Protein AF-A0A925Y4Y4-F1 (afdb_monomer_lite)

Radius of gyration: 13.87 Å; chains: 1; bounding box: 34×25×31 Å

Sequence (85 aa):
EGDKTKLLVVEVTPRFRQLMKDKGLDWSNRGLRDSFLGRWVIVRGWVFYDAMHDDESASSGGSRIWRGSPWEIHPVTHIEITVRP

Foldseek 3Di:
DDDQLAAAAADADPVLCVVVVVVVQHPDPVSCCVP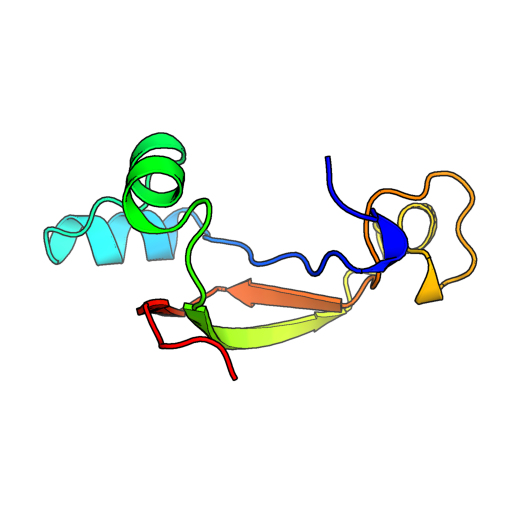PPPFDKDWDADKDAQPVCLLQAPVNVHDNDRHNHSIHGPHINDIDTDHDD

Structure (mmCIF, N/CA/C/O backbone):
data_AF-A0A925Y4Y4-F1
#
_entry.id   AF-A0A925Y4Y4-F1
#
loop_
_atom_site.group_PDB
_atom_site.id
_atom_site.type_symbol
_atom_site.label_atom_id
_atom_site.label_alt_id
_atom_site.label_comp_id
_atom_site.label_asym_id
_atom_site.label_entity_id
_atom_site.label_seq_id
_atom_site.pdbx_PDB_ins_code
_atom_site.Cartn_x
_atom_site.Cartn_y
_atom_site.Cartn_z
_atom_site.occupancy
_atom_site.B_iso_or_equiv
_atom_site.auth_seq_id
_atom_site.auth_comp_id
_atom_site.auth_asym_id
_atom_site.auth_atom_id
_atom_site.pdbx_PDB_model_num
ATOM 1 N N . GLU A 1 1 ? 15.344 2.067 6.122 1.00 61.59 1 GLU A N 1
ATOM 2 C CA . GLU A 1 1 ? 14.205 1.665 5.265 1.00 61.59 1 GLU A CA 1
ATOM 3 C C . GLU A 1 1 ? 14.496 0.296 4.665 1.00 61.59 1 GLU A C 1
ATOM 5 O O . GLU A 1 1 ? 15.666 -0.064 4.594 1.00 61.59 1 GLU A O 1
ATOM 10 N N . GLY A 1 2 ? 13.466 -0.480 4.315 1.00 80.25 2 GLY A N 1
ATOM 11 C CA . GLY A 1 2 ? 13.638 -1.776 3.649 1.00 80.25 2 GLY A CA 1
ATOM 12 C C . GLY A 1 2 ? 14.086 -1.635 2.190 1.00 80.25 2 GLY A C 1
ATOM 13 O O . GLY A 1 2 ? 14.111 -0.535 1.643 1.00 80.25 2 GLY A O 1
ATOM 14 N N . ASP A 1 3 ? 14.430 -2.759 1.565 1.00 92.81 3 ASP A N 1
ATOM 15 C CA . ASP A 1 3 ? 14.765 -2.835 0.140 1.00 92.81 3 ASP A CA 1
ATOM 16 C C . ASP A 1 3 ? 13.578 -2.372 -0.726 1.00 92.81 3 ASP A C 1
ATOM 18 O O . ASP A 1 3 ? 12.548 -3.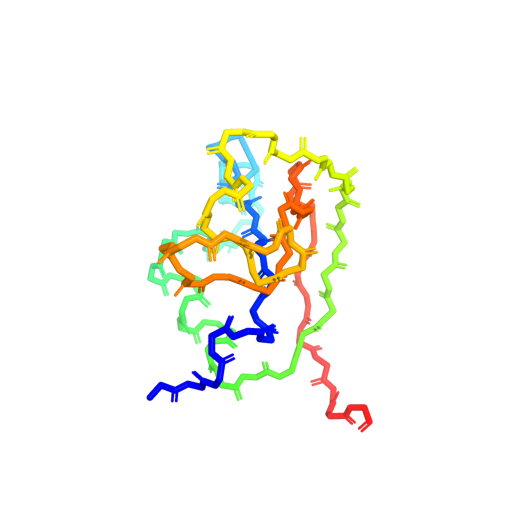046 -0.804 1.00 92.81 3 ASP A O 1
ATOM 22 N N . LYS A 1 4 ? 13.727 -1.205 -1.369 1.00 93.38 4 LYS A N 1
ATOM 23 C CA . LYS A 1 4 ? 12.676 -0.555 -2.171 1.00 93.38 4 LYS A CA 1
ATOM 24 C C . LYS A 1 4 ? 12.219 -1.407 -3.354 1.00 93.38 4 LYS A C 1
ATOM 26 O O . LYS A 1 4 ? 11.058 -1.334 -3.751 1.00 93.38 4 LYS A O 1
ATOM 31 N N . THR A 1 5 ? 13.095 -2.270 -3.865 1.00 95.62 5 THR A N 1
ATOM 32 C CA . THR A 1 5 ? 12.786 -3.178 -4.979 1.00 95.62 5 THR A CA 1
ATOM 33 C C . THR A 1 5 ? 11.803 -4.286 -4.592 1.00 95.62 5 THR A C 1
ATOM 35 O O . THR A 1 5 ? 11.298 -4.992 -5.459 1.00 95.62 5 THR A O 1
ATOM 38 N N . LYS A 1 6 ? 11.489 -4.426 -3.298 1.00 95.00 6 LYS A N 1
ATOM 39 C CA . LYS A 1 6 ? 10.550 -5.421 -2.760 1.00 95.00 6 LYS A CA 1
ATOM 40 C C . LYS A 1 6 ? 9.225 -4.819 -2.291 1.00 95.00 6 LYS A C 1
ATOM 42 O O . LYS A 1 6 ? 8.414 -5.529 -1.701 1.00 95.00 6 LYS A O 1
ATOM 47 N N . LEU A 1 7 ? 9.006 -3.521 -2.501 1.00 95.69 7 LEU A N 1
ATOM 48 C CA . LEU A 1 7 ? 7.788 -2.844 -2.057 1.00 95.69 7 LEU A CA 1
ATOM 49 C C . LEU A 1 7 ? 6.655 -3.017 -3.076 1.00 95.69 7 LEU A C 1
ATOM 51 O O . LEU A 1 7 ? 6.855 -2.824 -4.273 1.00 95.69 7 LEU A O 1
ATOM 55 N N . LEU A 1 8 ? 5.457 -3.328 -2.585 1.00 95.94 8 LEU A N 1
ATOM 56 C CA . LEU A 1 8 ? 4.211 -3.335 -3.353 1.00 95.94 8 LEU A CA 1
ATOM 57 C C . LEU A 1 8 ? 3.317 -2.199 -2.850 1.00 95.94 8 LEU A C 1
ATOM 59 O O . LEU A 1 8 ? 3.199 -2.003 -1.637 1.00 95.94 8 LEU A O 1
ATOM 63 N N . VAL A 1 9 ? 2.686 -1.464 -3.765 1.00 97.44 9 VAL A N 1
ATOM 64 C CA . VAL A 1 9 ? 1.751 -0.393 -3.407 1.00 97.44 9 VAL A CA 1
ATOM 65 C C . VAL A 1 9 ? 0.381 -0.989 -3.086 1.00 97.44 9 VAL A C 1
ATOM 67 O O . VAL A 1 9 ? -0.145 -1.835 -3.809 1.00 97.44 9 VAL A O 1
ATOM 70 N N . VAL A 1 10 ? -0.185 -0.544 -1.966 1.00 97.69 10 VAL A N 1
ATOM 71 C CA . VAL A 1 10 ? -1.532 -0.886 -1.509 1.00 97.69 10 VAL A CA 1
ATOM 72 C C . VAL A 1 10 ? -2.267 0.421 -1.262 1.00 97.69 10 VAL A C 1
ATOM 74 O O . VAL A 1 10 ? -1.943 1.144 -0.316 1.00 97.69 10 VAL A O 1
ATOM 77 N N . GLU A 1 11 ? -3.240 0.738 -2.109 1.00 97.25 11 GLU A N 1
ATOM 78 C CA . GLU A 1 11 ? -3.894 2.039 -2.093 1.00 97.25 11 GLU A CA 1
ATOM 79 C C . GLU A 1 11 ? -5.249 2.006 -1.380 1.00 97.25 11 GLU A C 1
ATOM 81 O O . GLU A 1 11 ? -6.195 1.296 -1.745 1.00 97.25 11 GLU A O 1
ATOM 86 N N . VAL A 1 12 ? -5.355 2.847 -0.350 1.00 97.38 12 VAL A N 1
ATOM 87 C CA . VAL A 1 12 ? -6.616 3.150 0.326 1.00 97.38 12 VAL A CA 1
ATOM 88 C C . VAL A 1 12 ? -7.228 4.388 -0.316 1.00 97.38 12 VAL A C 1
ATOM 90 O O . VAL A 1 12 ? -6.802 5.518 -0.058 1.00 97.38 12 VAL A O 1
ATOM 93 N N . THR A 1 13 ? -8.282 4.182 -1.099 1.00 96.62 13 THR A N 1
ATOM 94 C CA . THR A 1 13 ? -9.004 5.283 -1.745 1.00 96.62 13 THR A CA 1
ATOM 95 C C . THR A 1 13 ? -9.838 6.089 -0.743 1.00 96.62 13 THR A C 1
ATOM 97 O O . THR A 1 13 ? -10.260 5.553 0.291 1.00 96.62 13 THR A O 1
ATOM 100 N N . PRO A 1 14 ? -10.170 7.362 -1.043 1.00 97.25 14 PRO A N 1
ATOM 101 C CA . PRO A 1 14 ? -11.025 8.181 -0.180 1.00 97.25 14 PRO A CA 1
ATOM 102 C C . PRO A 1 14 ? -12.366 7.517 0.164 1.00 97.25 14 PRO A C 1
ATOM 104 O O . PRO A 1 14 ? -12.815 7.589 1.308 1.00 97.25 14 PRO A O 1
ATOM 107 N N . ARG A 1 15 ? -12.974 6.807 -0.798 1.00 97.12 15 ARG A N 1
ATOM 108 C CA . ARG A 1 15 ? -14.224 6.063 -0.589 1.00 97.12 15 ARG A CA 1
ATOM 109 C C . ARG A 1 15 ? -14.054 4.959 0.453 1.00 97.12 15 ARG A C 1
ATOM 111 O O . ARG A 1 15 ? -14.863 4.872 1.370 1.00 97.12 15 ARG A O 1
ATOM 118 N N . PHE A 1 16 ? -13.017 4.128 0.337 1.00 97.56 16 PHE A N 1
ATOM 119 C CA . PHE A 1 16 ? -12.788 3.046 1.299 1.00 97.56 16 PHE A CA 1
ATOM 120 C C . PHE A 1 16 ? -12.362 3.566 2.670 1.00 97.56 16 PHE A C 1
ATOM 122 O O . PHE A 1 16 ? -12.819 3.034 3.678 1.00 97.56 16 PHE A O 1
ATOM 129 N N . ARG A 1 17 ? -11.591 4.658 2.730 1.00 97.75 17 ARG A N 1
ATOM 130 C CA . ARG A 1 17 ? -11.304 5.347 3.996 1.00 97.75 17 ARG A CA 1
ATOM 131 C C . ARG A 1 17 ? -12.590 5.765 4.710 1.00 97.75 17 ARG A C 1
ATOM 133 O O . ARG A 1 17 ? -12.713 5.528 5.908 1.00 97.75 17 ARG A O 1
ATOM 140 N N . GLN A 1 18 ? -13.548 6.348 3.986 1.00 97.94 18 GLN A N 1
ATOM 141 C CA . GLN A 1 18 ? -14.833 6.741 4.564 1.00 97.94 18 GLN A CA 1
ATOM 142 C C . GLN A 1 18 ? -15.660 5.524 5.005 1.00 97.94 18 GLN A C 1
ATOM 144 O O . GLN A 1 18 ? -16.122 5.493 6.139 1.00 97.94 18 GLN A O 1
ATOM 149 N N . LEU A 1 19 ? -15.767 4.485 4.169 1.00 97.69 19 LEU A N 1
ATOM 150 C CA . LEU A 1 19 ? -16.498 3.259 4.519 1.00 97.69 19 LEU A CA 1
ATOM 151 C C . LEU A 1 19 ? -15.947 2.572 5.775 1.00 97.69 19 LEU A C 1
ATOM 153 O O . LEU A 1 19 ? -16.707 1.976 6.533 1.00 97.69 19 LEU A O 1
ATOM 157 N N . MET A 1 20 ? -14.633 2.620 5.993 1.00 97.44 20 MET A N 1
ATOM 158 C CA . MET A 1 20 ? -14.012 2.028 7.180 1.00 97.44 20 MET A CA 1
ATOM 159 C C . MET A 1 20 ? -14.193 2.906 8.411 1.00 97.44 20 MET A C 1
ATOM 161 O O . MET A 1 20 ? -14.489 2.378 9.482 1.00 97.44 20 MET A O 1
ATOM 165 N N . LYS A 1 21 ? -14.157 4.232 8.244 1.00 97.81 21 LYS A N 1
ATOM 166 C CA . LYS A 1 21 ? -14.537 5.174 9.300 1.00 97.81 21 LYS A CA 1
ATOM 167 C C . LYS A 1 21 ? -15.969 4.929 9.785 1.00 97.81 21 LYS A C 1
ATOM 169 O O . LYS A 1 21 ? -16.188 4.893 10.992 1.00 97.81 21 LYS A O 1
ATOM 174 N N . ASP A 1 22 ? -16.914 4.688 8.876 1.00 98.06 22 ASP A N 1
ATOM 175 C CA . ASP A 1 22 ? -18.314 4.383 9.221 1.00 98.06 22 ASP A CA 1
ATOM 176 C C . ASP A 1 22 ? -18.454 3.055 9.993 1.00 98.06 22 ASP A C 1
ATOM 178 O O . ASP A 1 22 ? -19.405 2.862 10.746 1.00 98.06 22 ASP A O 1
ATOM 182 N N . LYS A 1 23 ? -17.473 2.153 9.856 1.00 96.88 23 LYS A N 1
ATOM 183 C CA . LYS A 1 23 ? -17.347 0.907 10.632 1.00 96.88 23 LYS A CA 1
ATOM 184 C C . LYS A 1 23 ? -16.534 1.067 11.924 1.00 96.88 23 LYS A C 1
ATOM 186 O O . LYS A 1 23 ? -16.239 0.069 12.577 1.00 96.88 23 LYS A O 1
ATOM 191 N N . GLY A 1 24 ? -16.139 2.287 12.287 1.00 97.44 24 GLY A N 1
ATOM 192 C CA . GLY A 1 24 ? -15.324 2.564 13.473 1.00 97.44 24 GLY A CA 1
ATOM 193 C C . GLY A 1 24 ? -13.839 2.211 13.327 1.00 97.44 24 GLY A C 1
ATOM 194 O O . GLY A 1 24 ? -13.135 2.127 14.330 1.00 97.44 24 GLY A O 1
ATOM 195 N N . LEU A 1 25 ? -13.348 2.002 12.102 1.00 97.12 25 LEU A N 1
ATOM 196 C CA . LEU A 1 25 ? -11.948 1.691 11.812 1.00 97.12 25 LEU A CA 1
ATOM 197 C C . LEU A 1 25 ? -11.222 2.932 11.274 1.00 97.12 25 LEU A C 1
ATOM 199 O O . LEU A 1 25 ? -11.667 3.562 10.314 1.00 97.12 25 LEU A O 1
ATOM 203 N N . ASP A 1 26 ? -10.069 3.267 11.857 1.00 97.62 26 ASP A N 1
ATOM 204 C CA . ASP A 1 26 ? -9.265 4.411 11.415 1.00 97.62 26 ASP A CA 1
ATOM 205 C C . ASP A 1 26 ? -8.306 4.028 10.278 1.00 97.62 26 ASP A C 1
ATOM 207 O O . ASP A 1 26 ? -7.215 3.502 10.494 1.00 97.62 26 ASP A O 1
ATOM 211 N N . TRP A 1 27 ? -8.719 4.319 9.043 1.00 97.56 27 TRP A N 1
ATOM 212 C CA . TRP A 1 27 ? -7.890 4.186 7.835 1.00 97.56 27 TRP A CA 1
ATOM 213 C C . TRP A 1 27 ? -7.295 5.528 7.363 1.00 97.56 27 TRP A C 1
ATOM 215 O O . TRP A 1 27 ? -7.010 5.733 6.175 1.00 97.56 27 TRP A O 1
ATOM 225 N N . SER A 1 28 ? -7.114 6.490 8.273 1.00 96.50 28 SER A N 1
ATOM 226 C CA . SER A 1 28 ? -6.239 7.639 8.031 1.00 96.50 28 SER A CA 1
ATOM 227 C C . SER A 1 28 ? -4.776 7.193 7.910 1.00 96.50 28 SER A C 1
ATOM 229 O O . SER A 1 28 ? -4.403 6.106 8.346 1.00 96.50 28 SER A O 1
ATOM 231 N N . ASN A 1 29 ? -3.905 8.044 7.359 1.00 95.81 29 ASN A N 1
ATOM 232 C CA . ASN A 1 29 ? -2.471 7.728 7.268 1.00 95.81 29 ASN A CA 1
ATOM 233 C C . ASN A 1 29 ? -1.852 7.404 8.637 1.00 95.81 29 ASN A C 1
ATOM 235 O O . ASN A 1 29 ? -0.960 6.562 8.727 1.00 95.81 29 ASN A O 1
ATOM 239 N N . ARG A 1 30 ? -2.323 8.072 9.697 1.00 97.62 30 ARG A N 1
ATOM 240 C CA . ARG A 1 30 ? -1.889 7.803 11.067 1.00 97.62 30 ARG A CA 1
ATOM 241 C C . ARG A 1 30 ? -2.465 6.483 11.575 1.00 97.62 30 ARG A C 1
ATOM 243 O O . ARG A 1 30 ? -1.689 5.643 12.004 1.00 97.62 30 ARG A O 1
ATOM 250 N N . GLY A 1 31 ? -3.772 6.262 11.429 1.00 98.00 31 GLY A N 1
ATOM 251 C CA . GLY A 1 31 ? -4.430 5.023 11.850 1.00 98.00 31 GLY A CA 1
ATOM 252 C C . GLY A 1 31 ? -3.844 3.770 11.199 1.00 98.00 31 GLY A C 1
ATOM 253 O O . GLY A 1 31 ? -3.591 2.778 11.883 1.00 98.00 31 GLY A O 1
ATOM 254 N N . LEU A 1 32 ? -3.518 3.833 9.904 1.00 97.75 32 LEU A N 1
ATOM 255 C CA . LEU A 1 32 ? -2.845 2.743 9.189 1.00 97.75 32 LEU A CA 1
ATOM 256 C C . LEU A 1 32 ? -1.434 2.480 9.733 1.00 97.75 32 LEU A C 1
ATOM 258 O O . LEU A 1 32 ? -1.057 1.323 9.919 1.00 97.75 32 LEU A O 1
ATOM 262 N N . ARG A 1 33 ? -0.655 3.535 10.012 1.00 97.31 33 ARG A N 1
ATOM 263 C CA . ARG A 1 33 ? 0.679 3.395 10.618 1.00 97.31 33 ARG A CA 1
ATOM 264 C C . ARG A 1 33 ? 0.587 2.787 12.012 1.00 97.31 33 ARG A C 1
ATOM 266 O O . ARG A 1 33 ? 1.269 1.802 12.271 1.00 97.31 33 ARG A O 1
ATOM 273 N N . ASP A 1 34 ? -0.279 3.322 12.862 1.00 98.00 34 ASP A N 1
ATOM 274 C CA . ASP A 1 34 ? -0.443 2.870 14.245 1.00 98.00 34 ASP A CA 1
ATOM 275 C C . ASP A 1 34 ? -0.939 1.410 14.302 1.00 98.00 34 ASP A C 1
ATOM 277 O O . ASP A 1 34 ? -0.498 0.625 15.146 1.00 98.00 34 ASP A O 1
ATOM 281 N N . SER A 1 35 ? -1.810 1.016 13.366 1.00 96.81 35 SER A N 1
ATOM 282 C CA . SER A 1 35 ? -2.401 -0.328 13.323 1.00 96.81 35 SER A CA 1
ATOM 283 C C . SER A 1 35 ? -1.490 -1.387 12.700 1.00 96.81 35 SER A C 1
ATOM 285 O O . SER A 1 35 ? -1.483 -2.523 13.175 1.00 96.81 35 SER A O 1
ATOM 287 N N . PHE A 1 36 ? -0.741 -1.053 11.642 1.00 97.12 36 PHE A N 1
ATOM 288 C CA . PHE A 1 36 ? -0.113 -2.058 10.770 1.00 97.12 36 PHE A CA 1
ATOM 289 C C . PHE A 1 36 ? 1.404 -1.927 10.605 1.00 97.12 36 PHE A C 1
ATOM 291 O O . PHE A 1 36 ? 2.046 -2.899 10.202 1.00 97.12 36 PHE A O 1
ATOM 298 N N . LEU A 1 37 ? 2.015 -0.776 10.911 1.00 96.12 37 LEU A N 1
ATOM 299 C CA . LEU A 1 37 ? 3.458 -0.610 10.721 1.00 96.12 37 LEU A CA 1
ATOM 300 C C . LEU A 1 37 ? 4.238 -1.608 11.591 1.00 96.12 37 LEU A C 1
ATOM 302 O O . LEU A 1 37 ? 4.023 -1.713 12.796 1.00 96.12 37 LEU A O 1
ATOM 306 N N . GLY A 1 38 ? 5.156 -2.344 10.962 1.00 94.62 38 GLY A N 1
ATOM 307 C CA . GLY A 1 38 ? 5.971 -3.363 11.630 1.00 94.62 38 GLY A CA 1
ATOM 308 C C . GLY A 1 38 ? 5.254 -4.6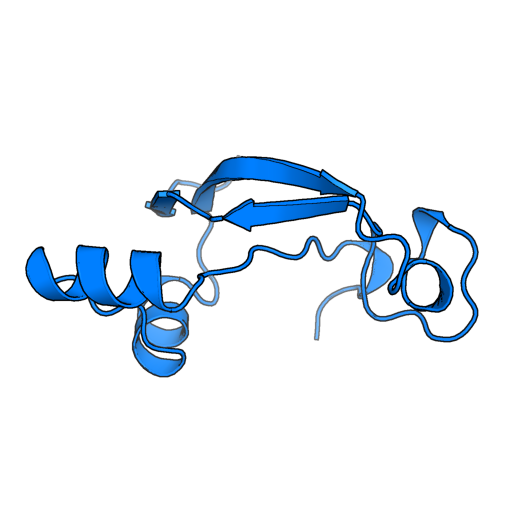93 11.892 1.00 94.62 38 GLY A C 1
ATOM 309 O O . GLY A 1 38 ? 5.839 -5.569 12.525 1.00 94.62 38 GLY A O 1
ATOM 310 N N . ARG A 1 39 ? 4.017 -4.871 11.409 1.00 96.06 39 ARG A N 1
ATOM 311 C CA . ARG A 1 39 ? 3.236 -6.108 11.553 1.00 96.06 39 ARG A CA 1
ATOM 312 C C . ARG A 1 39 ? 3.090 -6.814 10.209 1.00 96.06 39 ARG A C 1
ATOM 314 O O . ARG A 1 39 ? 3.089 -6.175 9.160 1.00 96.06 39 ARG A O 1
ATOM 321 N N . TRP A 1 40 ? 2.946 -8.136 10.246 1.00 97.50 40 TRP A N 1
ATOM 322 C CA . TRP A 1 40 ? 2.548 -8.901 9.066 1.00 97.50 40 TRP A CA 1
ATOM 323 C C . TRP A 1 40 ? 1.054 -8.726 8.838 1.00 97.50 40 TRP A C 1
ATOM 325 O O . TRP A 1 40 ? 0.278 -8.728 9.795 1.00 97.50 40 TRP A O 1
ATOM 335 N N . VAL A 1 41 ? 0.658 -8.557 7.579 1.00 97.25 41 VAL A N 1
ATOM 336 C CA . VAL A 1 41 ? -0.740 -8.341 7.208 1.00 97.25 41 VAL A CA 1
ATOM 337 C C . VAL A 1 41 ? -1.143 -9.195 6.015 1.00 97.25 41 VAL A C 1
ATOM 339 O O . VAL A 1 41 ? -0.327 -9.479 5.139 1.00 97.25 41 VAL A O 1
ATOM 342 N N . ILE A 1 42 ? -2.418 -9.567 5.975 1.00 97.44 42 ILE A N 1
ATOM 343 C CA . ILE A 1 42 ? -3.102 -10.036 4.774 1.00 97.44 42 ILE A CA 1
ATOM 344 C C . ILE A 1 42 ? -3.882 -8.855 4.210 1.00 97.44 42 ILE A C 1
ATOM 346 O O . ILE A 1 42 ? -4.571 -8.133 4.934 1.00 97.44 42 ILE A O 1
ATOM 350 N N . VAL A 1 43 ? -3.771 -8.665 2.900 1.00 97.88 43 VAL A N 1
ATOM 351 C CA . VAL A 1 43 ? -4.420 -7.583 2.165 1.00 97.88 43 VAL A CA 1
ATOM 352 C C . VAL A 1 43 ? -5.348 -8.189 1.119 1.00 97.88 43 VAL A C 1
ATOM 354 O O . VAL A 1 43 ? -4.952 -9.096 0.390 1.00 97.88 43 VAL A O 1
ATOM 357 N N . ARG A 1 44 ? -6.580 -7.680 1.020 1.00 98.31 44 ARG A N 1
ATOM 358 C CA . ARG A 1 44 ? -7.534 -8.048 -0.037 1.00 98.31 44 ARG A CA 1
ATOM 359 C C . ARG A 1 44 ? -7.920 -6.821 -0.846 1.00 98.31 44 ARG A C 1
ATOM 361 O O . ARG A 1 44 ? -8.321 -5.802 -0.282 1.00 98.31 44 ARG A O 1
ATOM 368 N N . GLY A 1 45 ? -7.901 -6.949 -2.162 1.00 97.56 45 GLY A N 1
ATOM 369 C CA . GLY A 1 45 ? -8.348 -5.919 -3.091 1.00 97.56 45 GLY A CA 1
ATOM 370 C C . GLY A 1 45 ? -8.231 -6.403 -4.528 1.00 97.56 45 GLY A C 1
ATOM 371 O O . GLY A 1 45 ? -8.072 -7.600 -4.772 1.00 97.56 45 GLY A O 1
ATOM 372 N N . TRP A 1 46 ? -8.305 -5.463 -5.460 1.00 97.81 46 TRP A N 1
ATOM 373 C CA . TRP A 1 46 ? -8.070 -5.717 -6.877 1.00 97.81 46 TRP A CA 1
ATOM 374 C C . TRP A 1 46 ? -6.641 -5.370 -7.244 1.00 97.81 46 TRP A C 1
ATOM 376 O O . TRP A 1 46 ? -6.082 -4.430 -6.692 1.00 97.81 46 TRP A O 1
ATOM 386 N N . VAL A 1 47 ? -6.077 -6.123 -8.180 1.00 97.69 47 VAL A N 1
ATOM 387 C CA . VAL A 1 47 ? -4.743 -5.867 -8.714 1.00 97.69 47 VAL A CA 1
ATOM 388 C C . VAL A 1 47 ? -4.896 -5.126 -10.037 1.00 97.69 47 VAL A C 1
ATOM 390 O O . VAL A 1 47 ? -5.529 -5.650 -10.955 1.00 97.69 47 VAL A O 1
ATOM 393 N N . PHE A 1 48 ? -4.325 -3.929 -10.132 1.00 97.31 48 PHE A N 1
ATOM 394 C CA . PHE A 1 48 ? -4.283 -3.144 -11.366 1.00 97.31 48 PHE A CA 1
ATOM 395 C C . PHE A 1 48 ? -2.849 -2.801 -11.734 1.00 97.31 48 PHE A C 1
ATOM 397 O O . PHE A 1 48 ? -1.974 -2.713 -10.875 1.00 97.31 48 PHE A O 1
ATOM 404 N N . TYR A 1 49 ? -2.621 -2.642 -13.033 1.00 97.25 49 TYR A N 1
ATOM 405 C CA . TYR A 1 49 ? -1.359 -2.158 -13.567 1.00 97.25 49 TYR A CA 1
ATOM 406 C C . TYR A 1 49 ? -1.403 -0.635 -13.663 1.00 97.25 49 TYR A C 1
ATOM 408 O O . TYR A 1 49 ? -2.254 -0.106 -14.383 1.00 97.25 49 TYR A O 1
ATOM 416 N N . ASP A 1 50 ? -0.485 0.056 -12.989 1.00 96.44 50 ASP A N 1
ATOM 417 C CA . ASP A 1 50 ? -0.327 1.501 -13.122 1.00 96.44 50 ASP A CA 1
ATOM 418 C C . ASP A 1 50 ? 0.832 1.842 -14.071 1.00 96.44 50 ASP A C 1
ATOM 420 O O . ASP A 1 50 ? 2.002 1.925 -13.688 1.00 96.44 50 ASP A O 1
ATOM 424 N N . ALA A 1 51 ? 0.483 2.073 -15.338 1.00 96.44 51 ALA A N 1
ATOM 425 C CA . ALA A 1 51 ? 1.434 2.431 -16.387 1.00 96.44 51 ALA A CA 1
ATOM 426 C C . ALA A 1 51 ? 2.149 3.772 -16.143 1.00 96.44 51 ALA A C 1
ATOM 428 O O . ALA A 1 51 ? 3.245 3.983 -16.662 1.00 96.44 51 ALA A O 1
ATOM 429 N N . MET A 1 52 ? 1.575 4.691 -15.356 1.00 96.62 52 MET A N 1
ATOM 430 C CA . MET A 1 52 ? 2.237 5.966 -15.041 1.00 96.62 52 MET A CA 1
ATOM 431 C C . MET A 1 52 ? 3.461 5.769 -14.143 1.00 96.62 52 MET A C 1
ATOM 433 O O . MET A 1 52 ? 4.297 6.666 -14.016 1.00 96.62 52 MET A O 1
ATOM 437 N N . HIS A 1 53 ? 3.575 4.589 -13.542 1.00 96.75 53 HIS A N 1
ATOM 438 C CA . HIS A 1 53 ? 4.548 4.270 -12.517 1.00 96.75 53 HIS A CA 1
ATOM 439 C C . HIS A 1 53 ? 5.587 3.229 -12.941 1.00 96.75 53 HIS A C 1
ATOM 441 O O . HIS A 1 53 ? 6.352 2.738 -12.106 1.00 96.75 53 HIS A O 1
ATOM 447 N N . ASP A 1 54 ? 5.687 2.955 -14.241 1.00 96.81 54 ASP A N 1
ATOM 448 C CA . ASP A 1 54 ? 6.691 2.045 -14.790 1.00 96.81 54 ASP A CA 1
ATOM 449 C C . ASP A 1 54 ? 8.125 2.493 -14.503 1.00 96.81 54 ASP A C 1
ATOM 451 O O . ASP A 1 54 ? 8.942 1.714 -14.016 1.00 96.81 54 ASP A O 1
ATOM 455 N N . ASP A 1 55 ? 8.433 3.772 -14.709 1.00 97.69 55 ASP A N 1
ATOM 456 C CA . ASP A 1 55 ? 9.784 4.299 -14.479 1.00 97.69 55 ASP A CA 1
ATOM 457 C C . ASP A 1 55 ? 10.194 4.304 -12.990 1.00 97.69 55 ASP A C 1
ATOM 459 O O . ASP A 1 55 ? 11.366 4.450 -12.642 1.00 97.69 55 ASP A O 1
ATOM 463 N N . GLU A 1 56 ? 9.233 4.106 -12.092 1.00 97.69 56 GLU A N 1
ATOM 464 C CA . GLU A 1 56 ? 9.456 4.037 -10.650 1.00 97.69 56 GLU A CA 1
ATOM 465 C C . GLU A 1 56 ? 9.554 2.594 -10.136 1.00 97.69 56 GLU A C 1
ATOM 467 O O . GLU A 1 56 ? 9.880 2.375 -8.962 1.00 97.69 56 GLU A O 1
ATOM 472 N N . SER A 1 57 ? 9.291 1.609 -11.003 1.00 97.44 57 SER A N 1
ATOM 473 C CA . SER A 1 57 ? 9.258 0.191 -10.669 1.00 97.44 57 SER A CA 1
ATOM 474 C C . SER A 1 57 ? 10.518 -0.564 -11.080 1.00 97.44 57 SER A C 1
ATOM 476 O O . SER A 1 57 ? 10.949 -0.536 -12.233 1.00 97.44 57 SER A O 1
ATOM 478 N N . ALA A 1 58 ? 11.060 -1.336 -10.133 1.00 97.06 58 ALA A N 1
ATOM 479 C CA . ALA A 1 58 ? 12.184 -2.229 -10.390 1.00 97.06 58 ALA A CA 1
ATOM 480 C C . ALA A 1 58 ? 11.854 -3.283 -11.462 1.00 97.06 58 ALA A C 1
ATOM 482 O O . ALA A 1 58 ? 12.684 -3.554 -12.327 1.00 97.06 58 ALA A O 1
ATOM 483 N N . SER A 1 59 ? 10.644 -3.858 -11.441 1.00 96.88 59 SER A N 1
ATOM 484 C CA . SER A 1 59 ? 10.248 -4.911 -12.389 1.00 96.88 59 SER A CA 1
ATOM 485 C C . SER A 1 59 ? 10.047 -4.425 -13.826 1.00 96.88 59 SER A C 1
ATOM 487 O O . SER A 1 59 ? 10.095 -5.241 -14.742 1.00 96.88 59 SER A O 1
ATOM 489 N N . SER A 1 60 ? 9.870 -3.117 -14.024 1.00 96.62 60 SER A N 1
ATOM 490 C CA . SER A 1 60 ? 9.755 -2.499 -15.351 1.00 96.62 60 SER A CA 1
ATOM 491 C C . SER A 1 60 ? 11.100 -1.976 -15.875 1.00 96.62 60 SER A C 1
ATOM 493 O O . SER A 1 60 ? 11.159 -1.435 -16.975 1.00 96.62 60 SER A O 1
ATOM 495 N N . GLY A 1 61 ? 12.193 -2.125 -15.111 1.00 94.56 61 GLY A N 1
ATOM 496 C CA . GLY A 1 61 ? 13.515 -1.607 -15.488 1.00 94.56 61 GLY A CA 1
ATOM 497 C C . GLY A 1 61 ? 13.623 -0.080 -15.426 1.00 94.56 61 GLY A C 1
ATOM 498 O O . GLY A 1 61 ? 14.434 0.503 -16.145 1.00 94.56 61 GLY A O 1
ATOM 499 N N . GLY A 1 62 ? 12.795 0.564 -14.597 1.00 93.31 62 GLY A N 1
ATOM 500 C CA . GLY A 1 62 ? 12.748 2.016 -14.456 1.00 93.31 62 GLY A CA 1
ATOM 501 C C . GLY A 1 62 ? 14.036 2.641 -13.907 1.00 93.31 62 GLY A C 1
ATOM 502 O O . GLY A 1 62 ? 14.918 1.971 -13.365 1.00 93.31 62 GLY A O 1
ATOM 503 N N . SER A 1 63 ? 14.137 3.963 -14.018 1.00 94.56 63 SER A N 1
ATOM 504 C CA . SER A 1 63 ? 15.305 4.740 -13.584 1.00 94.56 63 SER A CA 1
ATOM 505 C C . SER A 1 63 ? 15.132 5.419 -12.218 1.00 94.56 63 SER A C 1
ATOM 507 O O . SER A 1 63 ? 16.121 5.792 -11.584 1.00 94.56 63 SER A O 1
ATOM 509 N N . ARG A 1 64 ? 13.895 5.550 -11.717 1.00 95.31 64 ARG A N 1
ATOM 510 C CA . ARG A 1 64 ? 13.543 6.251 -10.465 1.00 95.31 64 ARG A CA 1
ATOM 511 C C . ARG A 1 64 ? 12.962 5.302 -9.419 1.00 95.31 64 ARG A C 1
ATOM 513 O O . ARG A 1 64 ? 11.907 5.546 -8.838 1.00 95.31 64 ARG A O 1
ATOM 520 N N . ILE A 1 65 ? 13.674 4.205 -9.176 1.00 96.31 65 ILE A N 1
ATOM 521 C CA . ILE A 1 65 ? 13.161 3.070 -8.407 1.00 96.31 65 ILE A CA 1
ATOM 522 C C . ILE A 1 65 ? 12.840 3.426 -6.953 1.00 96.31 65 ILE A C 1
ATOM 524 O O . ILE A 1 65 ? 13.727 3.707 -6.142 1.00 96.31 65 ILE A O 1
ATOM 528 N N . TRP A 1 66 ? 11.561 3.309 -6.597 1.00 96.06 66 TRP A N 1
ATOM 529 C CA . TRP A 1 66 ? 11.118 3.319 -5.201 1.00 96.06 66 TRP A CA 1
ATOM 530 C C . TRP A 1 66 ? 10.102 2.230 -4.854 1.00 96.06 66 TRP A C 1
ATOM 532 O O . TRP A 1 66 ? 9.839 2.013 -3.671 1.00 96.06 66 TRP A O 1
ATOM 542 N N . ARG A 1 67 ? 9.598 1.504 -5.856 1.00 96.69 67 ARG A N 1
ATOM 543 C CA . ARG A 1 67 ? 8.705 0.352 -5.705 1.00 96.69 67 ARG A CA 1
ATOM 544 C C . ARG A 1 67 ? 9.244 -0.857 -6.472 1.00 96.69 67 ARG A C 1
ATOM 546 O O . ARG A 1 67 ? 10.019 -0.725 -7.419 1.00 96.69 67 ARG A O 1
ATOM 553 N N . GLY A 1 68 ? 8.809 -2.049 -6.085 1.00 97.38 68 GLY A N 1
ATOM 554 C CA . GLY A 1 68 ? 9.179 -3.297 -6.746 1.00 97.38 68 GLY A CA 1
ATOM 555 C C . GLY A 1 68 ? 8.408 -3.561 -8.034 1.00 97.38 68 GLY A C 1
ATOM 556 O O . GLY A 1 68 ? 8.984 -4.065 -8.990 1.00 97.38 68 GLY A O 1
ATOM 557 N N . SER A 1 69 ? 7.132 -3.167 -8.089 1.00 96.56 69 SER A N 1
ATOM 558 C CA . SER A 1 69 ? 6.207 -3.487 -9.186 1.00 96.56 69 SER A CA 1
ATOM 559 C C . SER A 1 69 ? 5.378 -2.269 -9.619 1.00 96.56 69 SER A C 1
ATOM 561 O O . SER A 1 69 ? 5.080 -1.449 -8.746 1.00 96.56 69 SER A O 1
ATOM 563 N N . PRO A 1 70 ? 5.015 -2.115 -10.915 1.00 97.38 70 PRO A N 1
ATOM 564 C CA . PRO A 1 70 ? 4.007 -1.140 -11.341 1.00 97.38 70 PRO A CA 1
ATOM 565 C C . PRO A 1 70 ? 2.586 -1.639 -11.032 1.00 97.38 70 PRO A C 1
ATOM 567 O O . PRO A 1 70 ? 1.623 -0.886 -11.117 1.00 97.38 70 PRO A O 1
ATOM 570 N N . TRP A 1 71 ? 2.444 -2.920 -10.680 1.00 97.75 71 TRP A N 1
ATOM 571 C CA . TRP A 1 71 ? 1.192 -3.472 -10.199 1.00 97.75 71 TRP A CA 1
ATOM 572 C C . TRP A 1 71 ? 0.931 -3.008 -8.768 1.00 97.75 71 TRP A C 1
ATOM 574 O O . TRP A 1 71 ? 1.831 -3.004 -7.924 1.00 97.75 71 TRP A O 1
ATOM 584 N N . GLU A 1 72 ? -0.319 -2.677 -8.479 1.00 97.88 72 GLU A N 1
ATOM 585 C CA . GLU A 1 72 ? -0.769 -2.220 -7.170 1.00 97.88 72 GLU A CA 1
ATOM 586 C C . GLU A 1 72 ? -2.078 -2.886 -6.755 1.00 97.88 72 GLU A C 1
ATOM 588 O O . GLU A 1 72 ? -2.854 -3.355 -7.591 1.00 97.88 72 GLU A O 1
ATOM 593 N N . ILE A 1 73 ? -2.328 -2.931 -5.443 1.00 98.25 73 ILE A N 1
ATOM 594 C CA . ILE A 1 73 ? -3.633 -3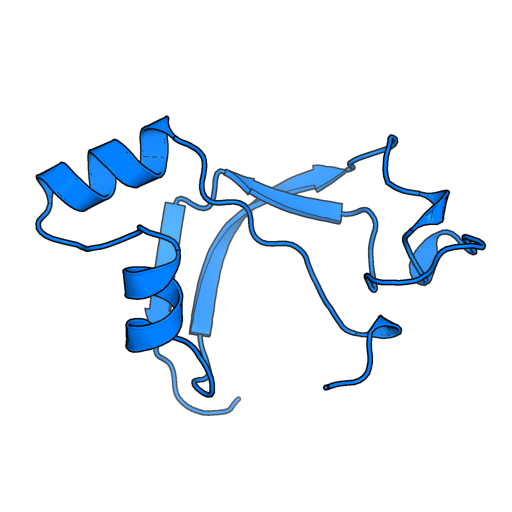.322 -4.911 1.00 98.25 73 ILE A CA 1
ATOM 595 C C . ILE A 1 73 ? -4.479 -2.061 -4.736 1.00 98.25 73 ILE A C 1
ATOM 597 O O . ILE A 1 73 ? -4.290 -1.322 -3.769 1.00 98.25 73 ILE A O 1
ATOM 601 N N . HIS A 1 74 ? -5.431 -1.839 -5.636 1.00 96.69 74 HIS A N 1
ATOM 602 C CA . HIS A 1 74 ? -6.264 -0.640 -5.673 1.00 96.69 74 HIS A CA 1
ATOM 603 C C . HIS A 1 74 ? -7.667 -0.984 -6.206 1.00 96.69 74 HIS A C 1
ATOM 605 O O . HIS A 1 74 ? -7.788 -1.507 -7.293 1.00 96.69 74 HIS A O 1
ATOM 611 N N . PRO A 1 75 ? -8.774 -0.704 -5.506 1.00 96.50 75 PRO A N 1
ATOM 612 C CA . PRO A 1 75 ? -8.799 -0.283 -4.124 1.00 96.50 75 PRO A CA 1
ATOM 613 C C . PRO A 1 75 ? -8.478 -1.467 -3.215 1.00 96.50 75 PRO A C 1
ATOM 615 O O . PRO A 1 75 ? -8.875 -2.611 -3.471 1.00 96.50 75 PRO A O 1
ATOM 618 N N . VAL A 1 76 ? -7.834 -1.175 -2.090 1.00 97.94 76 VAL A N 1
ATOM 619 C CA . VAL A 1 76 ? -7.844 -2.099 -0.963 1.00 97.94 76 VAL A CA 1
ATOM 620 C C . VAL A 1 76 ? -9.243 -2.164 -0.343 1.00 97.94 76 VAL A C 1
ATOM 622 O O . VAL A 1 76 ? -9.921 -1.149 -0.183 1.00 97.94 76 VAL A O 1
ATOM 625 N N . THR A 1 77 ? -9.668 -3.366 0.038 1.00 97.12 77 THR A N 1
ATOM 626 C CA . THR A 1 77 ? -10.984 -3.631 0.651 1.00 97.12 77 THR A CA 1
ATOM 627 C C . THR A 1 77 ? -10.899 -4.195 2.058 1.00 97.12 77 THR A C 1
ATOM 629 O O . THR A 1 77 ? -11.848 -4.052 2.827 1.00 97.12 77 THR A O 1
ATOM 632 N N . HIS A 1 78 ? -9.773 -4.828 2.398 1.00 97.50 78 HIS A N 1
ATOM 633 C CA . HIS A 1 78 ? -9.531 -5.454 3.694 1.00 97.50 78 HIS A CA 1
ATOM 634 C C . HIS A 1 78 ? -8.037 -5.458 4.003 1.00 97.50 78 HIS A C 1
ATOM 636 O O . HIS A 1 78 ? -7.225 -5.726 3.113 1.00 97.50 78 HIS A O 1
ATOM 642 N N . ILE A 1 79 ? -7.698 -5.203 5.264 1.00 97.88 79 ILE A N 1
ATOM 643 C CA . ILE A 1 79 ? -6.355 -5.361 5.821 1.00 97.88 79 ILE A CA 1
ATOM 644 C C . ILE A 1 79 ? -6.532 -6.010 7.191 1.00 97.88 79 ILE A C 1
ATOM 646 O O . ILE A 1 79 ? -7.275 -5.491 8.024 1.00 97.88 79 ILE A O 1
ATOM 650 N N . GLU A 1 80 ? -5.855 -7.124 7.432 1.00 96.62 80 GLU A N 1
ATOM 651 C CA . GLU A 1 80 ? -5.861 -7.802 8.729 1.00 96.62 80 GLU A CA 1
ATOM 652 C C . GLU A 1 80 ? -4.453 -8.190 9.147 1.00 96.62 80 GLU A C 1
ATOM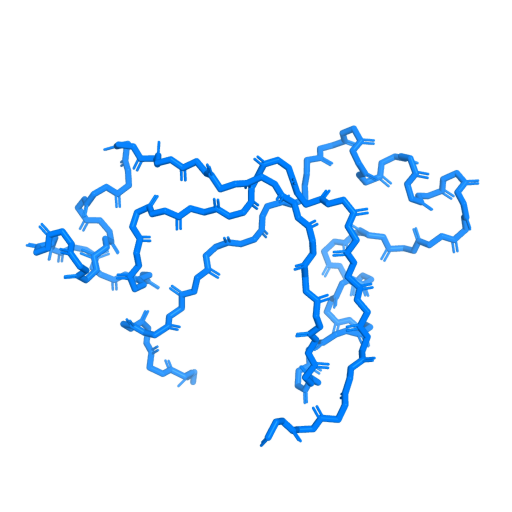 654 O O . GLU A 1 80 ? -3.628 -8.555 8.314 1.00 96.62 80 GLU A O 1
ATOM 659 N N . ILE A 1 81 ? -4.173 -8.104 10.446 1.00 97.56 81 ILE A N 1
ATOM 660 C CA . ILE A 1 81 ? -2.900 -8.557 11.003 1.00 97.56 81 ILE A CA 1
ATOM 661 C C . ILE A 1 81 ? -2.874 -10.082 10.970 1.00 97.56 81 ILE A C 1
ATOM 663 O O . ILE A 1 81 ? -3.849 -10.736 11.332 1.00 97.56 81 ILE A O 1
ATOM 667 N N . THR A 1 82 ? -1.731 -10.634 10.590 1.00 97.56 82 THR A N 1
ATOM 668 C CA . THR A 1 82 ? -1.465 -12.069 10.622 1.00 97.56 82 THR A CA 1
ATOM 669 C C . THR A 1 82 ? -0.140 -12.353 11.332 1.00 97.56 82 THR A C 1
ATOM 671 O O . THR A 1 82 ? 0.612 -11.442 11.693 1.00 97.56 82 THR A 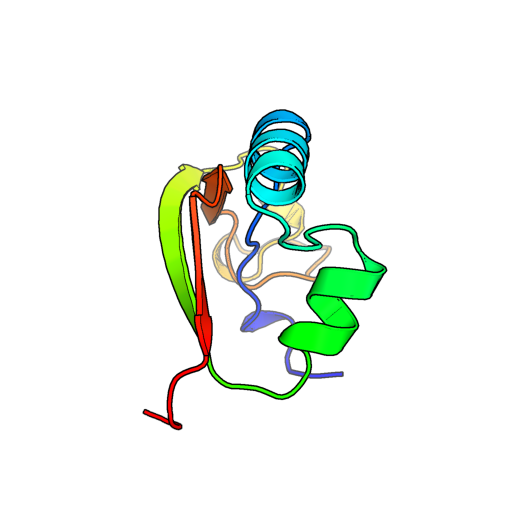O 1
ATOM 674 N N . VAL A 1 83 ? 0.143 -13.632 11.559 1.00 95.56 83 VAL A N 1
ATOM 675 C CA . VAL A 1 83 ? 1.465 -14.092 11.989 1.00 95.56 83 VAL A CA 1
ATOM 676 C C . VAL A 1 83 ? 2.445 -14.036 10.818 1.00 95.56 83 VAL A C 1
ATOM 678 O O . VAL A 1 83 ? 2.048 -13.983 9.655 1.00 95.56 83 VAL A O 1
ATOM 681 N N . ARG A 1 84 ? 3.746 -14.035 11.120 1.00 91.31 84 ARG A N 1
ATOM 682 C CA . ARG A 1 84 ? 4.770 -14.160 10.080 1.00 91.31 84 ARG A CA 1
ATOM 683 C C . ARG A 1 84 ? 4.520 -15.459 9.278 1.00 91.31 84 ARG A C 1
ATOM 685 O O . ARG A 1 84 ? 4.366 -16.491 9.933 1.00 91.31 84 ARG A O 1
ATOM 692 N N . PRO A 1 85 ? 4.478 -15.401 7.932 1.00 79.19 85 PRO A N 1
ATOM 693 C CA . PRO A 1 85 ? 4.400 -16.588 7.080 1.00 79.19 85 PRO A CA 1
ATOM 694 C C . PRO A 1 85 ? 5.585 -17.540 7.258 1.00 79.19 85 PRO A C 1
ATOM 696 O O . PRO A 1 85 ? 6.697 -17.047 7.571 1.00 79.19 85 PRO A O 1
#

Secondary structure (DSSP, 8-state):
---GGG--EE---HHHHHHHHHTT---SHHHHHHHHTTSEEEEEEEEEE-GGGGGGBGGGT-SS--BS-SEEEEEEEEEEEE---

pLDDT: mean 95.99, std 4.73, range [61.59, 98.31]